Protein AF-A0A937WCJ1-F1 (afdb_monomer)

Foldseek 3Di:
DPPLVPDPDALVPDPVPCPVQVVDPPNDPVNVVSVVRCCVPPVPPD

Structure 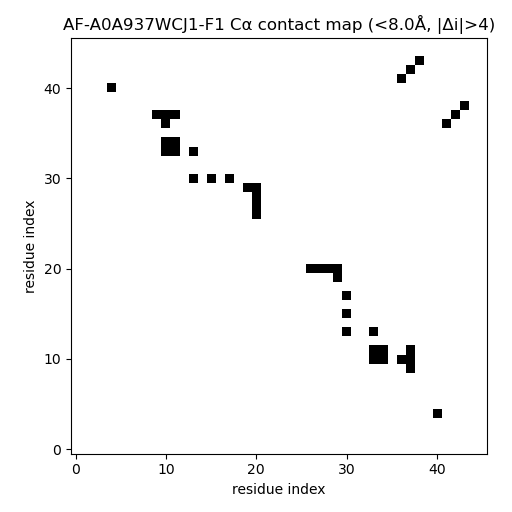(mmCIF, N/CA/C/O backbone):
data_AF-A0A937WCJ1-F1
#
_entry.id   AF-A0A937WCJ1-F1
#
loop_
_atom_site.group_PDB
_atom_site.id
_atom_site.type_symbol
_atom_site.label_atom_id
_atom_site.label_alt_id
_atom_site.label_comp_id
_atom_site.label_asym_id
_atom_site.label_entity_id
_atom_site.label_seq_id
_atom_site.pdbx_PDB_ins_code
_atom_site.Cartn_x
_atom_site.Cartn_y
_atom_site.Cartn_z
_atom_site.occupancy
_atom_site.B_iso_or_equiv
_atom_site.auth_seq_id
_atom_site.auth_comp_id
_atom_site.auth_asym_id
_atom_site.auth_atom_id
_atom_site.pdbx_PDB_model_num
ATOM 1 N N . MET A 1 1 ? -2.990 15.977 6.869 1.00 53.47 1 MET A N 1
ATOM 2 C CA . MET A 1 1 ? -2.942 14.534 7.203 1.00 53.47 1 MET A CA 1
ATOM 3 C C . MET A 1 1 ? -4.320 13.870 7.379 1.00 53.47 1 MET A C 1
ATOM 5 O O . MET A 1 1 ? -4.376 12.656 7.308 1.00 53.47 1 MET A O 1
ATOM 9 N N . SER A 1 2 ? -5.438 14.609 7.480 1.00 62.97 2 SER A N 1
ATOM 10 C CA . SER A 1 2 ? -6.797 14.052 7.697 1.00 62.97 2 SER A CA 1
ATOM 11 C C . SER A 1 2 ? -7.507 13.428 6.475 1.00 62.97 2 SER A C 1
ATOM 13 O O . SER A 1 2 ? -8.587 12.877 6.637 1.00 62.97 2 SER A O 1
ATOM 15 N N . GLN A 1 3 ? -6.976 13.512 5.250 1.00 74.44 3 GLN A N 1
ATOM 16 C CA . GLN A 1 3 ? -7.670 12.918 4.090 1.00 74.44 3 GLN A CA 1
ATOM 17 C C . GLN A 1 3 ? -7.423 11.410 3.949 1.00 74.44 3 GLN A C 1
ATOM 19 O O . GLN A 1 3 ? -8.270 10.690 3.437 1.00 74.44 3 GLN A O 1
ATOM 24 N N . TYR A 1 4 ? -6.287 10.907 4.435 1.00 76.12 4 TYR A N 1
ATOM 25 C CA . TYR A 1 4 ? -5.986 9.474 4.372 1.00 76.12 4 TYR A CA 1
ATOM 26 C C . 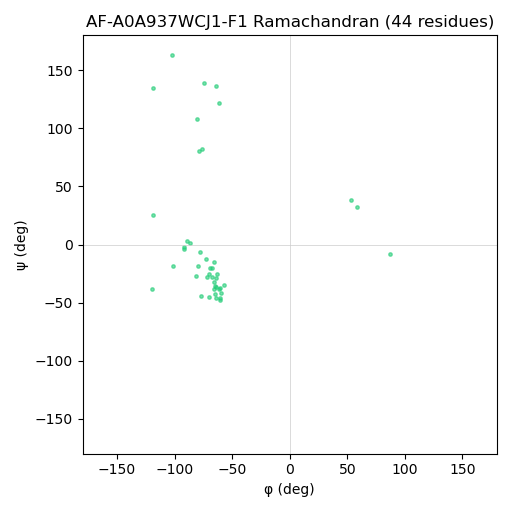TYR A 1 4 ? -6.847 8.657 5.352 1.00 76.12 4 TYR A C 1
ATOM 28 O O . TYR A 1 4 ? -7.205 7.510 5.074 1.00 76.12 4 TYR A O 1
ATOM 36 N N . SER A 1 5 ? -7.277 9.263 6.463 1.00 78.12 5 SER A N 1
ATOM 37 C CA . SER A 1 5 ? -8.176 8.615 7.422 1.00 78.12 5 SER A CA 1
ATOM 38 C C . SER A 1 5 ? -9.594 8.416 6.877 1.00 78.12 5 SER A C 1
ATOM 40 O O . SER A 1 5 ? -10.273 7.498 7.329 1.00 78.12 5 SER A O 1
ATOM 42 N N . THR A 1 6 ? -10.019 9.158 5.849 1.00 86.44 6 THR A N 1
ATOM 43 C CA . THR A 1 6 ? -11.351 9.002 5.237 1.00 86.44 6 THR A CA 1
ATOM 44 C C . THR A 1 6 ? -11.386 8.031 4.055 1.00 86.44 6 THR A C 1
ATOM 46 O O . THR A 1 6 ? -12.462 7.769 3.521 1.00 86.44 6 THR A O 1
ATOM 49 N N .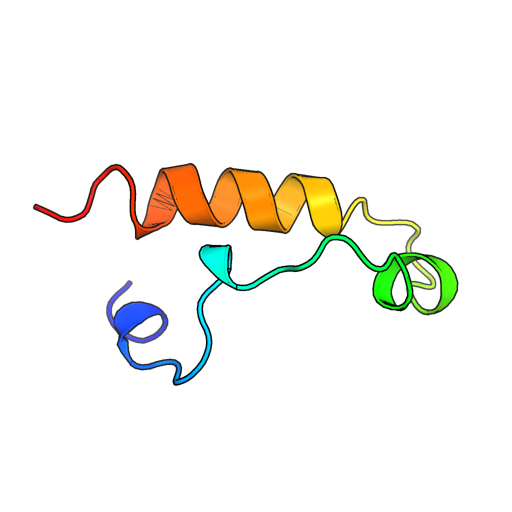 LEU A 1 7 ? -10.240 7.480 3.634 1.00 88.19 7 LEU A N 1
ATOM 50 C CA . LEU A 1 7 ? -10.211 6.475 2.569 1.00 88.19 7 LEU A CA 1
ATOM 51 C C . LEU A 1 7 ? -10.955 5.200 3.001 1.00 88.19 7 LEU A C 1
ATOM 53 O O . LEU A 1 7 ? -10.742 4.754 4.132 1.00 88.19 7 LEU A O 1
ATOM 57 N N . PRO A 1 8 ? -11.784 4.608 2.119 1.00 89.50 8 PRO A N 1
ATOM 58 C CA . PRO A 1 8 ? -12.602 3.441 2.450 1.00 89.50 8 PRO A CA 1
ATOM 59 C C . PRO A 1 8 ? -11.780 2.165 2.646 1.00 89.50 8 PRO A C 1
ATOM 61 O O . PRO A 1 8 ? -12.227 1.278 3.356 1.00 89.50 8 PRO A O 1
ATOM 64 N N . VAL A 1 9 ? -10.601 2.092 2.025 1.00 92.06 9 VAL A N 1
ATOM 65 C CA . VAL A 1 9 ? -9.671 0.963 2.121 1.00 92.06 9 VAL A CA 1
ATOM 66 C C . VAL A 1 9 ? -8.369 1.474 2.713 1.00 92.06 9 VAL A C 1
ATOM 68 O O . VAL A 1 9 ? -7.883 2.546 2.326 1.00 92.06 9 VAL A O 1
ATOM 71 N N . LYS A 1 10 ? -7.825 0.726 3.670 1.00 93.25 10 LYS A N 1
ATOM 72 C CA . LYS A 1 10 ? -6.587 1.070 4.375 1.00 93.25 10 LYS A CA 1
ATOM 73 C C . LYS A 1 10 ? -5.396 0.273 3.864 1.00 93.25 10 LYS A C 1
ATOM 75 O O . LYS A 1 10 ? -5.552 -0.747 3.198 1.00 93.25 10 LYS A O 1
ATOM 80 N N . ALA A 1 11 ? -4.192 0.749 4.176 1.00 93.94 11 ALA A N 1
ATOM 81 C CA . ALA A 1 11 ? -2.968 0.051 3.794 1.00 93.94 11 ALA A CA 1
ATOM 82 C C . ALA A 1 11 ? -2.867 -1.327 4.473 1.00 93.94 11 ALA A C 1
ATOM 84 O O . ALA A 1 11 ? -2.324 -2.258 3.880 1.00 93.94 11 ALA A O 1
ATOM 85 N N . SER A 1 12 ? -3.461 -1.476 5.662 1.00 93.62 12 SER A N 1
ATOM 86 C CA . SER A 1 12 ? -3.570 -2.744 6.392 1.00 93.62 12 SER A CA 1
ATOM 87 C C . SER A 1 12 ? -4.442 -3.796 5.704 1.00 93.62 12 SER A C 1
ATOM 89 O O . SER A 1 12 ? -4.324 -4.975 6.024 1.00 93.62 12 SER A O 1
ATOM 91 N N . GLU A 1 13 ? -5.258 -3.419 4.715 1.00 95.25 13 GLU A N 1
ATOM 92 C CA . GLU A 1 13 ? -6.021 -4.370 3.896 1.00 95.25 13 GLU A CA 1
ATOM 93 C C . GLU A 1 13 ? -5.227 -4.907 2.692 1.00 95.25 13 GLU A C 1
ATOM 95 O O . GLU A 1 13 ? -5.743 -5.700 1.901 1.00 95.25 13 GLU A O 1
ATOM 100 N N . CYS A 1 14 ? -3.964 -4.499 2.526 1.00 95.62 14 CYS A N 1
ATOM 101 C CA . CYS A 1 14 ? -3.090 -5.060 1.503 1.00 95.62 14 CYS A CA 1
ATOM 102 C C . CYS A 1 14 ? -2.882 -6.564 1.745 1.00 95.62 14 CYS A C 1
ATOM 104 O O . CYS A 1 14 ? -2.354 -6.975 2.773 1.00 95.62 14 CYS A O 1
ATOM 106 N N . THR A 1 15 ? -3.236 -7.391 0.761 1.00 96.25 15 THR A N 1
ATOM 107 C CA . THR A 1 15 ? -3.062 -8.856 0.813 1.00 96.25 15 THR A CA 1
ATOM 108 C C . THR A 1 15 ? -1.711 -9.329 0.285 1.00 96.25 15 THR A C 1
ATOM 110 O O . THR A 1 15 ? -1.474 -10.528 0.179 1.00 96.25 15 THR A O 1
ATOM 113 N N . GLU A 1 16 ? -0.840 -8.391 -0.091 1.00 96.62 16 GLU A N 1
ATOM 114 C CA . GLU A 1 16 ? 0.479 -8.671 -0.664 1.00 96.62 16 GLU A CA 1
ATOM 115 C C . GLU A 1 16 ? 0.426 -9.508 -1.958 1.00 96.62 16 GLU A C 1
ATOM 117 O O . GLU A 1 16 ? 1.346 -10.263 -2.259 1.00 96.62 16 GLU A O 1
ATOM 122 N N . CYS A 1 17 ? -0.636 -9.352 -2.764 1.00 96.88 17 CYS A N 1
ATOM 123 C CA . CYS A 1 17 ? -0.840 -10.148 -3.983 1.00 96.88 17 CYS A CA 1
ATOM 124 C C . CYS A 1 17 ? 0.231 -9.949 -5.071 1.00 96.88 17 CYS A C 1
ATOM 126 O O . CYS A 1 17 ? 0.429 -10.831 -5.899 1.00 96.88 17 CYS A O 1
ATOM 128 N N . GLY A 1 18 ? 0.912 -8.799 -5.092 1.00 95.06 18 GLY A N 1
ATOM 129 C CA . GLY A 1 18 ? 1.982 -8.507 -6.050 1.00 95.06 18 GLY A CA 1
ATOM 130 C C . GLY A 1 18 ? 1.544 -7.910 -7.393 1.00 95.06 18 GLY A C 1
ATOM 131 O O . GLY A 1 18 ? 2.403 -7.419 -8.120 1.00 95.06 18 GLY A O 1
ATOM 132 N N . ASP A 1 19 ? 0.248 -7.823 -7.709 1.00 95.94 19 ASP A N 1
ATOM 133 C CA . ASP A 1 19 ? -0.233 -7.286 -9.002 1.00 95.94 19 ASP A CA 1
ATOM 134 C C . ASP A 1 19 ? 0.255 -5.858 -9.290 1.00 95.94 19 ASP A C 1
ATOM 136 O O . ASP A 1 19 ? 0.504 -5.466 -10.433 1.00 95.94 19 ASP A O 1
ATOM 140 N N . CYS A 1 20 ? 0.380 -5.044 -8.241 1.00 95.94 20 CYS A N 1
ATOM 141 C CA . CYS A 1 20 ? 0.866 -3.674 -8.349 1.00 95.94 20 CYS A CA 1
ATOM 142 C C . CYS A 1 20 ? 2.349 -3.610 -8.751 1.00 95.94 20 CYS A C 1
ATOM 144 O O . CYS A 1 20 ? 2.751 -2.656 -9.419 1.00 95.94 20 CYS A O 1
ATOM 146 N N . MET A 1 21 ? 3.141 -4.629 -8.405 1.00 96.56 21 MET A N 1
ATOM 147 C CA . MET A 1 21 ? 4.574 -4.699 -8.687 1.00 96.56 21 MET A CA 1
ATOM 148 C C . MET A 1 21 ? 4.840 -4.896 -10.176 1.00 96.56 21 MET A C 1
ATOM 150 O O . MET A 1 21 ? 5.651 -4.172 -10.750 1.00 96.56 21 MET A O 1
ATOM 154 N N . GLU A 1 22 ? 4.113 -5.810 -10.823 1.00 94.44 22 GLU A N 1
ATOM 155 C CA . GLU A 1 22 ? 4.231 -6.044 -12.269 1.00 94.44 22 GLU A CA 1
ATOM 156 C C . GLU A 1 22 ? 3.772 -4.834 -13.088 1.00 94.44 22 GLU A C 1
ATOM 158 O O . GLU A 1 22 ? 4.314 -4.537 -14.153 1.00 94.44 22 GLU A O 1
ATOM 163 N N . ARG A 1 23 ? 2.783 -4.100 -12.570 1.00 95.69 23 ARG A N 1
ATOM 164 C CA . ARG A 1 23 ? 2.224 -2.910 -13.220 1.00 95.69 23 ARG A CA 1
ATOM 165 C C . ARG A 1 23 ? 3.080 -1.664 -13.039 1.00 95.69 23 ARG A C 1
ATOM 167 O O . ARG A 1 23 ? 2.868 -0.700 -13.769 1.00 95.69 23 ARG A O 1
ATOM 174 N N . CYS A 1 24 ? 3.995 -1.633 -12.069 1.00 95.44 24 CYS A N 1
ATOM 175 C CA . CYS A 1 24 ? 4.734 -0.423 -11.728 1.00 95.44 24 CYS A CA 1
ATOM 176 C C . CYS A 1 24 ? 5.909 -0.192 -12.699 1.00 95.44 24 CYS A C 1
ATOM 178 O O . CYS A 1 24 ? 6.943 -0.854 -12.577 1.00 95.44 24 CYS A O 1
ATOM 180 N N . PRO A 1 25 ? 5.844 0.802 -13.609 1.00 96.00 25 PRO A N 1
ATOM 181 C CA . PRO A 1 25 ? 6.937 1.066 -14.552 1.00 96.00 25 PRO A CA 1
ATOM 182 C C . PRO A 1 25 ? 8.204 1.586 -13.855 1.00 96.00 25 PRO A C 1
ATOM 184 O O . PRO A 1 25 ? 9.303 1.493 -14.398 1.00 96.00 25 PRO A O 1
ATOM 187 N N . PHE A 1 26 ? 8.057 2.116 -12.640 1.00 96.31 26 PHE A N 1
ATOM 188 C CA . PHE A 1 26 ? 9.139 2.690 -11.843 1.00 96.31 26 PHE A CA 1
ATOM 189 C C . PHE A 1 26 ? 9.798 1.680 -10.898 1.00 96.31 26 PHE A C 1
ATOM 191 O O . PHE A 1 26 ? 10.745 2.045 -10.206 1.00 96.31 26 PHE A O 1
ATOM 198 N N . LYS A 1 27 ? 9.314 0.427 -10.863 1.00 92.69 27 LYS A N 1
ATOM 199 C CA . LYS A 1 27 ? 9.836 -0.643 -9.994 1.00 92.69 27 LYS A CA 1
ATOM 200 C C . LYS A 1 27 ? 9.887 -0.245 -8.513 1.00 92.69 27 LYS A C 1
ATOM 202 O O . LYS A 1 27 ? 10.835 -0.573 -7.802 1.00 92.69 27 LYS A O 1
ATOM 207 N N . VAL A 1 28 ? 8.877 0.492 -8.056 1.00 95.56 28 VAL A N 1
ATOM 208 C CA . VAL A 1 28 ? 8.736 0.849 -6.642 1.00 95.56 28 VAL A CA 1
ATOM 209 C C . VAL A 1 28 ? 8.272 -0.379 -5.869 1.00 95.56 28 VAL A C 1
ATOM 211 O O . VAL A 1 28 ? 7.385 -1.093 -6.327 1.00 95.56 28 VAL A O 1
ATOM 214 N N . ASP A 1 29 ? 8.836 -0.586 -4.682 1.00 96.12 29 ASP A N 1
ATOM 215 C CA . ASP A 1 29 ? 8.375 -1.613 -3.748 1.00 96.12 29 ASP A CA 1
ATOM 216 C C . ASP A 1 29 ? 7.086 -1.174 -3.044 1.00 96.12 29 ASP A C 1
ATOM 218 O O . ASP A 1 29 ? 7.098 -0.611 -1.949 1.00 96.12 29 ASP A O 1
ATOM 222 N N . ILE A 1 30 ? 5.958 -1.360 -3.729 1.00 96.69 30 ILE A N 1
ATOM 223 C CA . ILE A 1 30 ? 4.646 -0.903 -3.263 1.00 96.69 30 ILE A CA 1
ATOM 224 C C . ILE A 1 30 ? 4.228 -1.660 -2.002 1.00 96.69 30 ILE A C 1
ATOM 226 O O . ILE A 1 30 ? 3.677 -1.042 -1.096 1.00 96.69 30 ILE A O 1
ATOM 230 N N . ILE A 1 31 ? 4.517 -2.961 -1.906 1.00 96.75 31 ILE A N 1
ATOM 231 C CA . ILE A 1 31 ? 4.164 -3.763 -0.727 1.00 96.75 31 ILE A CA 1
ATOM 232 C C . ILE A 1 31 ? 4.916 -3.244 0.503 1.00 96.75 31 ILE A C 1
ATOM 234 O O . ILE A 1 31 ? 4.290 -3.003 1.535 1.00 96.75 31 ILE A O 1
ATOM 238 N N . ALA A 1 32 ? 6.222 -2.975 0.390 1.00 96.75 32 ALA A N 1
ATOM 239 C CA . ALA A 1 32 ? 6.980 -2.371 1.485 1.00 96.75 32 ALA A CA 1
ATOM 240 C C . ALA A 1 32 ? 6.418 -0.999 1.889 1.00 96.75 32 ALA A C 1
ATOM 242 O O . ALA A 1 32 ? 6.259 -0.724 3.077 1.00 96.75 32 ALA A O 1
ATOM 243 N N . ARG A 1 33 ? 6.039 -0.160 0.914 1.00 95.81 33 ARG A N 1
ATOM 244 C CA . ARG A 1 33 ? 5.411 1.143 1.193 1.00 95.81 33 ARG A CA 1
ATOM 245 C C . ARG A 1 33 ? 4.045 1.013 1.871 1.00 95.81 33 ARG A C 1
ATOM 247 O O . ARG A 1 33 ? 3.726 1.845 2.711 1.00 95.81 33 ARG A O 1
ATOM 254 N N . MET A 1 34 ? 3.242 -0.002 1.537 1.00 95.44 34 MET A N 1
ATOM 255 C CA . MET A 1 34 ? 1.970 -0.2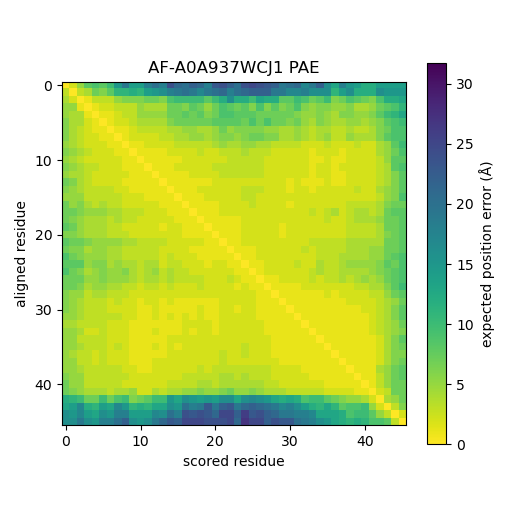53 2.229 1.00 95.44 34 MET A CA 1
ATOM 256 C C . MET A 1 34 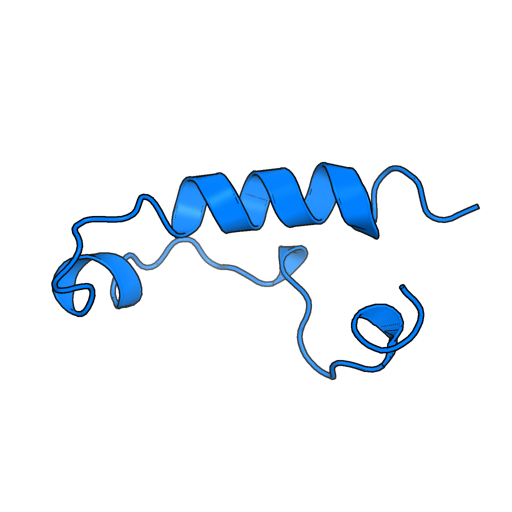? 2.208 -0.629 3.693 1.00 95.44 34 MET A C 1
ATOM 258 O O . MET A 1 34 ? 1.544 -0.080 4.565 1.00 95.44 34 MET A O 1
ATOM 262 N N . ARG A 1 35 ? 3.200 -1.481 3.982 1.00 95.19 35 ARG A N 1
ATOM 263 C CA . ARG A 1 35 ? 3.577 -1.815 5.366 1.00 95.19 35 ARG A CA 1
ATOM 264 C C . ARG A 1 35 ? 4.027 -0.576 6.143 1.00 95.19 35 ARG A C 1
ATOM 266 O O . ARG A 1 35 ? 3.541 -0.335 7.238 1.00 95.19 35 ARG A O 1
ATOM 273 N N . GLU A 1 36 ? 4.881 0.258 5.552 1.00 95.00 36 GLU A N 1
ATOM 274 C CA . GLU A 1 36 ? 5.287 1.536 6.161 1.00 95.00 36 GLU A CA 1
ATOM 275 C C . GLU A 1 36 ? 4.100 2.477 6.398 1.00 95.0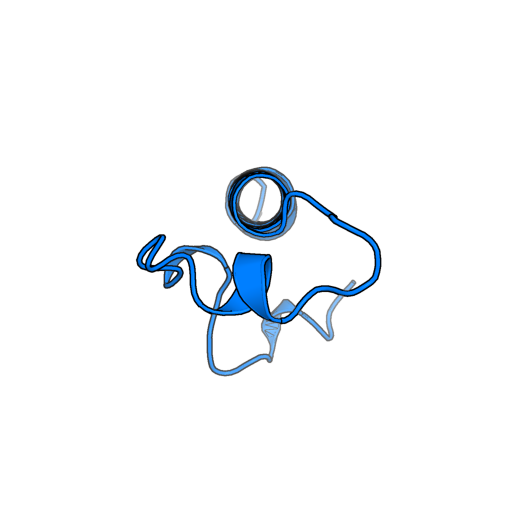0 36 GLU A C 1
ATOM 277 O O . GLU A 1 36 ? 4.050 3.172 7.411 1.00 95.00 36 GLU A O 1
ATO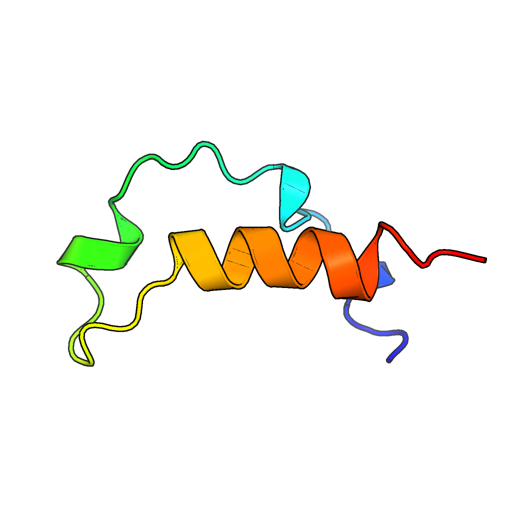M 282 N N . ALA A 1 37 ? 3.124 2.501 5.488 1.00 93.19 37 ALA A N 1
ATOM 283 C CA . ALA A 1 37 ? 1.928 3.315 5.651 1.00 93.19 37 ALA A CA 1
ATOM 284 C C . ALA A 1 37 ? 1.082 2.867 6.854 1.00 93.19 37 ALA A C 1
ATOM 286 O O . ALA A 1 37 ? 0.551 3.729 7.550 1.00 93.19 37 ALA A O 1
ATOM 287 N N . VAL A 1 38 ? 0.998 1.563 7.142 1.00 92.88 38 VAL A N 1
ATOM 288 C CA . VAL A 1 38 ? 0.345 1.058 8.366 1.00 92.88 38 VAL A CA 1
ATOM 289 C C . VAL A 1 38 ? 1.052 1.603 9.610 1.00 92.88 38 VAL A C 1
ATOM 291 O O . VAL A 1 38 ? 0.405 2.178 10.484 1.00 92.88 38 VAL A O 1
ATOM 294 N N . GLU A 1 39 ? 2.382 1.533 9.655 1.00 91.94 39 GLU A N 1
ATOM 295 C CA . GLU A 1 39 ? 3.160 2.055 10.788 1.00 91.94 39 GLU A CA 1
ATOM 296 C C . GLU A 1 39 ? 2.972 3.574 10.976 1.00 91.94 39 GLU A C 1
ATOM 298 O O . GLU A 1 39 ? 2.868 4.077 12.093 1.00 91.94 39 GLU A O 1
ATOM 303 N N . ILE A 1 40 ? 2.892 4.336 9.884 1.00 90.44 40 ILE A N 1
ATOM 304 C CA . ILE A 1 40 ? 2.778 5.801 9.947 1.00 90.44 40 ILE A CA 1
ATOM 305 C C . ILE A 1 40 ? 1.358 6.250 10.304 1.00 90.44 40 ILE A C 1
ATOM 307 O O . ILE A 1 40 ? 1.192 7.170 11.103 1.00 90.44 40 ILE A O 1
ATOM 311 N N . PHE A 1 41 ? 0.339 5.653 9.686 1.00 87.38 41 PHE A N 1
ATOM 312 C CA . PHE A 1 41 ? -1.033 6.163 9.746 1.00 87.38 41 PHE A CA 1
ATOM 313 C C . PHE A 1 41 ? -1.941 5.412 10.721 1.00 87.38 41 PHE A C 1
ATOM 315 O O . PHE A 1 41 ? -2.983 5.952 11.084 1.00 87.38 41 PHE A O 1
ATOM 322 N N . GLU A 1 42 ? -1.576 4.198 11.136 1.00 86.94 42 GLU A N 1
ATOM 323 C CA . GLU A 1 42 ? -2.412 3.348 11.993 1.00 86.94 42 GLU A CA 1
ATOM 324 C C . GLU A 1 42 ? -1.719 3.013 13.319 1.00 86.94 42 GLU A C 1
ATOM 326 O O . GLU A 1 42 ? -2.368 3.066 14.360 1.00 86.94 42 GLU A O 1
ATOM 331 N N . ALA A 1 43 ? -0.402 2.767 13.329 1.00 72.62 43 ALA A N 1
ATOM 332 C CA . ALA A 1 43 ? 0.324 2.498 14.578 1.00 72.62 43 ALA A CA 1
ATOM 333 C C . ALA A 1 43 ? 0.517 3.746 15.471 1.00 72.62 43 ALA A C 1
ATOM 335 O O . ALA A 1 43 ? 0.853 3.606 16.643 1.00 72.62 43 ALA A O 1
ATOM 336 N N . ASN A 1 44 ? 0.257 4.951 14.945 1.00 59.00 44 ASN A N 1
ATOM 337 C CA . ASN A 1 44 ? 0.310 6.225 15.680 1.00 59.00 44 ASN A CA 1
ATOM 338 C C . ASN A 1 44 ? -1.052 6.953 15.722 1.00 59.00 44 ASN A C 1
ATOM 340 O O . ASN A 1 44 ? -1.099 8.180 15.803 1.00 59.00 44 ASN A O 1
ATOM 344 N N . ALA A 1 45 ? -2.169 6.227 15.603 1.00 57.00 45 ALA A N 1
ATOM 345 C CA . ALA A 1 45 ? -3.509 6.808 15.699 1.00 57.00 45 ALA A CA 1
ATOM 346 C C . ALA A 1 45 ? -3.904 7.056 17.172 1.00 57.00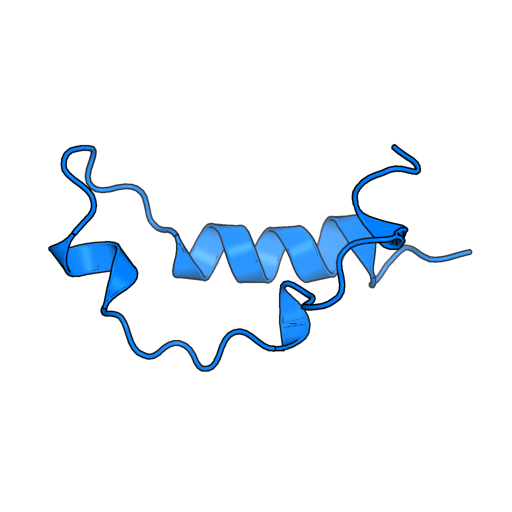 45 ALA A C 1
ATOM 348 O O . ALA A 1 45 ? -4.603 6.246 17.781 1.00 57.00 45 ALA A O 1
ATOM 349 N N . GLU A 1 46 ? -3.417 8.169 17.728 1.00 43.62 46 GLU A N 1
ATOM 350 C CA . GLU A 1 46 ? -3.867 8.794 18.986 1.00 43.62 46 GLU A CA 1
ATOM 351 C C . GLU A 1 46 ? -5.020 9.782 18.742 1.00 43.62 46 GLU A C 1
ATOM 353 O O . GLU A 1 46 ? -4.929 10.582 17.778 1.00 43.62 46 GLU A O 1
#

Sequence (46 aa):
MSQYSTLPVKASECTECGDCMERCPFKVDIIARMREAVEIFEANAE

Solvent-accessible surface area (backbone atoms only — not comparable to full-atom values): 3048 Å² total; per-residue (Å²): 126,74,70,68,76,68,48,94,70,58,50,78,71,62,81,74,81,55,69,67,48,80,68,35,92,80,68,58,65,57,64,62,50,30,56,50,43,29,55,65,66,56,74,64,69,124

pLDDT: mean 88.16, std 13.1, range [43.62, 96.88]

Mean predicted aligned error: 4.66 Å

Radius of gyration: 11.7 Å; Cα contacts (8 Å, |Δi|>4): 21; chains: 1; bounding box: 22×25×34 Å

Secondary structure (DSSP, 8-state):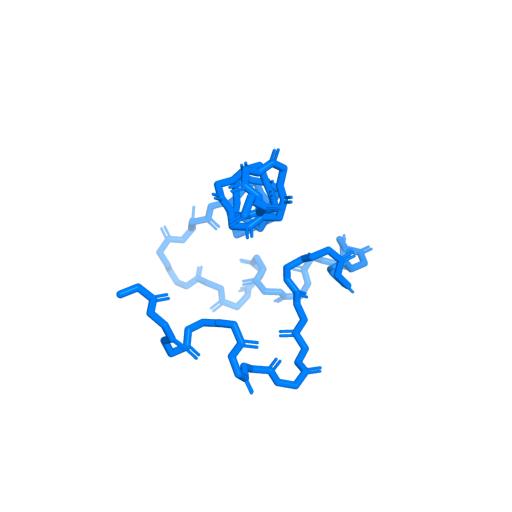
-TTGGG-SS-GGG-----HHHHH-TT---HHHHHHHHHHHHTTT--